Protein AF-A0A329BJR2-F1 (afdb_monomer)

Nearest PDB structures (foldseek):
  4w8y-assembly1_A  TM=3.549E-01  e=1.265E+00  Pyrococcus furiosus DSM 3638

Radius of gyration: 16.17 Å; Cα contacts (8 Å, |Δi|>4): 73; chains: 1; bounding box: 37×22×47 Å

Organism: NCBI:txid420952

Secondary structure (DSSP, 8-state):
--HHHHHHHHHHHHHTSPPPPEE-HHHHHHHTT--HHHHHHHHHTT----TTS-EEHHHHHHHHHHTTT-TT-----HHHHHHHHHHT--

Foldseek 3Di:
DDPVVVVVVVVVVVVPDPAFDKDAPVRVCVLQVHDPVLLVVCVVVVQQHDNPDIGRVLSNLVVCVVPVVPPSRDNSDVVNNVVSVVSVVD

Sequence (90 aa):
MVLEELNQMIADAKLNKPASPQMDVTELCATFRTTLPVVSKWAAAGAPVNLNGQTDLFALFGWLHVHQDHPYLPSVGERLIAQWKISLNV

Mean predicted aligned error: 8.91 Å

pLDDT: mean 77.87, std 11.32, range [44.25, 92.69]

Solvent-accessible surface area (backbone atoms only — not comparable to full-atom values): 5376 Å² total; per-residue (Å²): 140,52,76,66,58,54,52,50,52,51,51,52,54,60,71,69,48,81,75,66,59,66,39,38,57,68,56,46,21,61,75,69,73,51,48,66,74,45,55,53,51,39,35,74,72,67,40,61,57,35,88,88,44,66,18,44,44,59,58,32,50,55,46,45,68,76,47,67,85,40,91,72,55,68,84,73,50,68,66,59,58,50,52,49,58,51,66,74,74,110

Structure (mmCIF, N/CA/C/O backbone):
data_AF-A0A329BJR2-F1
#
_entry.id   AF-A0A329BJR2-F1
#
loop_
_atom_site.group_PDB
_atom_site.id
_atom_site.type_symbol
_atom_site.label_atom_id
_atom_site.label_alt_id
_atom_site.label_comp_id
_atom_site.label_asym_id
_atom_site.label_entity_id
_atom_site.label_seq_id
_atom_site.pdbx_PDB_ins_code
_atom_site.Cartn_x
_atom_site.Cartn_y
_atom_site.Cartn_z
_atom_site.occupancy
_atom_site.B_iso_or_equiv
_atom_site.auth_seq_id
_atom_site.auth_comp_id
_atom_site.auth_asym_id
_atom_site.auth_atom_id
_atom_site.pdbx_PDB_model_num
ATOM 1 N N . MET A 1 1 ? 17.292 -9.190 -34.367 1.00 58.53 1 MET A N 1
ATOM 2 C CA . MET A 1 1 ? 17.226 -8.596 -33.025 1.00 58.53 1 MET A CA 1
ATOM 3 C C . MET A 1 1 ? 18.515 -8.932 -32.303 1.00 58.53 1 MET A C 1
ATOM 5 O O . MET A 1 1 ? 18.736 -10.091 -31.966 1.00 58.53 1 MET A O 1
ATOM 9 N N . VAL A 1 2 ? 19.406 -7.953 -32.204 1.00 81.31 2 VAL A N 1
ATOM 10 C CA . VAL A 1 2 ? 20.746 -8.072 -31.611 1.00 81.31 2 VAL A CA 1
ATOM 11 C C . VAL A 1 2 ? 20.663 -7.737 -30.115 1.00 81.31 2 VAL A C 1
ATOM 13 O O . VAL A 1 2 ? 19.738 -7.051 -29.684 1.00 81.31 2 VAL A O 1
ATOM 16 N N . LEU A 1 3 ? 21.601 -8.227 -29.298 1.00 77.88 3 LEU A N 1
ATOM 17 C CA . L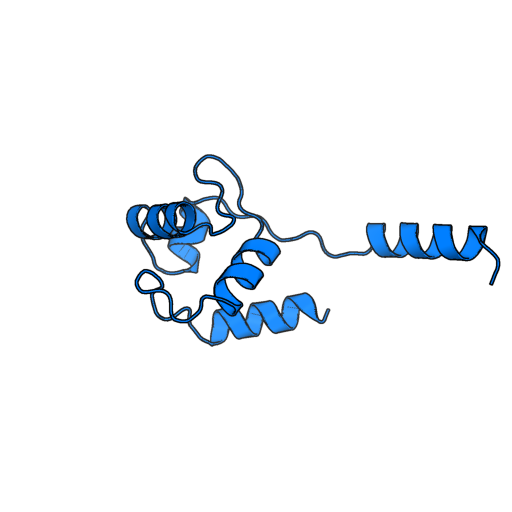EU A 1 3 ? 21.580 -8.065 -27.834 1.00 77.88 3 LEU A CA 1
ATOM 18 C C . LEU A 1 3 ? 21.491 -6.588 -27.385 1.00 77.88 3 LEU A C 1
ATOM 20 O O . LEU A 1 3 ? 20.853 -6.281 -26.381 1.00 77.88 3 LEU A O 1
ATOM 24 N N . GLU A 1 4 ? 22.097 -5.676 -28.149 1.00 81.00 4 GLU A N 1
ATOM 25 C CA . GLU A 1 4 ? 22.031 -4.226 -27.917 1.00 81.00 4 GLU A CA 1
ATOM 26 C C . GLU A 1 4 ? 20.628 -3.652 -28.144 1.00 81.00 4 GLU A C 1
ATOM 28 O O . GLU A 1 4 ? 20.159 -2.866 -27.325 1.00 81.00 4 GLU A O 1
ATOM 33 N N . GLU A 1 5 ? 19.913 -4.102 -29.180 1.00 79.25 5 GLU A N 1
ATOM 34 C CA . GLU A 1 5 ? 18.526 -3.687 -29.437 1.00 79.25 5 GLU A CA 1
ATOM 35 C C . GLU A 1 5 ? 17.599 -4.159 -28.310 1.00 79.25 5 GLU A C 1
ATOM 37 O O . GLU A 1 5 ? 16.732 -3.413 -27.861 1.00 79.25 5 GLU A O 1
ATOM 42 N N . LEU A 1 6 ? 17.822 -5.372 -27.789 1.00 78.56 6 LEU A N 1
ATOM 43 C CA . LEU A 1 6 ? 17.048 -5.907 -26.669 1.00 78.56 6 LEU A CA 1
ATOM 44 C C . LEU A 1 6 ? 17.274 -5.093 -25.383 1.00 78.56 6 LEU A C 1
ATOM 46 O O . LEU A 1 6 ? 16.320 -4.768 -24.677 1.00 78.56 6 LEU A O 1
ATOM 50 N N . ASN A 1 7 ? 18.524 -4.731 -25.087 1.00 82.44 7 ASN A N 1
ATOM 51 C CA . ASN A 1 7 ? 18.854 -3.908 -23.923 1.00 82.44 7 ASN A CA 1
ATOM 52 C C . ASN A 1 7 ? 18.286 -2.489 -24.041 1.00 82.44 7 ASN A C 1
ATOM 54 O O . ASN A 1 7 ? 17.780 -1.962 -23.048 1.00 82.44 7 ASN A O 1
ATOM 58 N N . GLN A 1 8 ? 18.309 -1.902 -25.241 1.00 83.25 8 GLN A N 1
ATOM 59 C CA . GLN A 1 8 ? 17.707 -0.596 -25.498 1.00 83.25 8 GLN A CA 1
ATOM 60 C C . GLN A 1 8 ? 16.183 -0.647 -25.329 1.00 83.25 8 GLN A C 1
ATOM 62 O O . GLN A 1 8 ? 15.624 0.168 -24.602 1.00 83.25 8 GLN A O 1
ATOM 67 N N . MET A 1 9 ? 15.516 -1.672 -25.872 1.00 78.69 9 MET A N 1
ATOM 68 C CA . MET A 1 9 ? 14.075 -1.872 -25.680 1.00 78.69 9 MET A CA 1
ATOM 69 C C . MET A 1 9 ? 13.701 -2.066 -24.204 1.00 78.69 9 MET A C 1
ATOM 71 O O . MET A 1 9 ? 12.672 -1.564 -23.759 1.00 78.69 9 MET A O 1
ATOM 75 N N . ILE A 1 10 ? 14.528 -2.762 -23.415 1.00 78.25 10 ILE A N 1
ATOM 76 C CA . ILE A 1 10 ? 14.316 -2.908 -21.966 1.00 78.25 10 ILE A CA 1
ATOM 77 C C . ILE A 1 10 ? 14.505 -1.568 -21.242 1.00 78.25 10 ILE A C 1
ATOM 79 O O . ILE A 1 10 ? 13.755 -1.275 -20.308 1.00 78.25 10 ILE A O 1
ATOM 83 N N . ALA A 1 11 ? 15.493 -0.761 -21.634 1.00 78.38 11 ALA A N 1
ATOM 84 C CA . ALA A 1 11 ? 15.725 0.561 -21.057 1.00 78.38 11 ALA A CA 1
ATOM 85 C C . ALA A 1 11 ? 14.563 1.518 -21.366 1.00 78.38 11 ALA A C 1
ATOM 87 O O . ALA A 1 11 ? 14.024 2.138 -20.447 1.00 78.38 11 ALA A O 1
ATOM 88 N N . ASP A 1 12 ? 14.106 1.549 -22.617 1.00 75.88 12 ASP A N 1
ATOM 89 C CA . ASP A 1 12 ? 12.977 2.368 -23.058 1.00 75.88 12 ASP A CA 1
ATOM 90 C C . ASP A 1 12 ? 11.672 1.908 -22.393 1.00 75.88 12 ASP A C 1
ATOM 92 O O . ASP A 1 12 ? 10.879 2.725 -21.927 1.00 75.88 12 ASP A O 1
ATOM 96 N N . ALA A 1 13 ? 11.460 0.596 -22.253 1.00 66.25 13 ALA A N 1
ATOM 97 C CA . ALA A 1 13 ? 10.309 0.056 -21.532 1.00 66.25 13 ALA A CA 1
ATOM 98 C C . ALA A 1 13 ? 10.340 0.396 -20.032 1.00 66.25 13 ALA A C 1
ATOM 100 O O . ALA A 1 13 ? 9.290 0.601 -19.430 1.00 66.25 13 ALA A O 1
ATOM 101 N N . LYS A 1 14 ? 11.521 0.465 -19.404 1.00 66.88 14 LYS A N 1
ATOM 102 C CA . LYS A 1 14 ? 11.660 0.900 -18.002 1.00 66.88 14 LYS A CA 1
ATOM 103 C C . LYS A 1 14 ? 11.391 2.395 -17.833 1.00 66.88 14 LYS A C 1
ATOM 105 O O . LYS A 1 14 ? 10.770 2.767 -16.845 1.00 66.88 14 LYS A O 1
ATOM 110 N N . LEU A 1 15 ? 11.836 3.221 -18.780 1.00 69.94 15 LEU A N 1
ATOM 111 C CA . LEU A 1 15 ? 11.608 4.671 -18.784 1.00 69.94 15 LEU A CA 1
ATOM 112 C C . LEU A 1 15 ? 10.135 5.035 -18.984 1.00 69.94 15 LEU A C 1
ATOM 114 O O . LEU A 1 15 ? 9.657 5.992 -18.386 1.00 69.94 15 LEU A O 1
ATOM 118 N N . ASN A 1 16 ? 9.419 4.255 -19.792 1.00 69.25 16 ASN A N 1
ATOM 119 C CA . ASN A 1 16 ? 8.013 4.500 -20.107 1.00 69.25 16 ASN A CA 1
ATOM 120 C C . ASN A 1 16 ? 7.032 3.807 -19.152 1.00 69.25 16 ASN A C 1
ATOM 122 O O . ASN A 1 16 ? 5.821 3.933 -19.332 1.00 69.25 16 ASN A O 1
ATOM 126 N N . LYS A 1 17 ? 7.513 3.066 -18.143 1.00 64.56 17 LYS A N 1
ATOM 127 C CA . LYS A 1 17 ? 6.617 2.459 -17.156 1.00 64.56 17 LYS A CA 1
ATOM 128 C C . LYS A 1 17 ? 5.976 3.554 -16.304 1.00 64.56 17 LYS A C 1
ATOM 130 O O . LYS A 1 17 ? 6.713 4.361 -15.732 1.00 64.56 17 LYS A O 1
ATOM 135 N N . PRO A 1 18 ? 4.640 3.564 -16.158 1.00 66.12 18 PRO A N 1
ATOM 136 C CA . PRO A 1 18 ? 4.001 4.466 -15.219 1.00 66.12 18 PRO A CA 1
ATOM 137 C C . PRO A 1 18 ? 4.577 4.216 -13.823 1.00 66.12 18 PRO A C 1
ATOM 139 O O . PRO A 1 18 ? 4.595 3.085 -13.328 1.00 66.12 18 PRO A O 1
ATOM 142 N N . ALA A 1 19 ? 5.101 5.278 -13.212 1.00 73.56 19 ALA A N 1
ATOM 143 C CA . ALA A 1 19 ? 5.543 5.227 -11.830 1.00 73.56 19 ALA A CA 1
ATOM 144 C C . ALA A 1 19 ? 4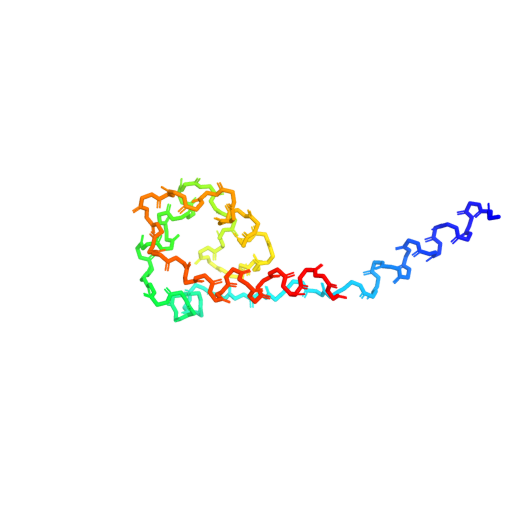.339 4.889 -10.945 1.00 73.56 19 ALA A C 1
ATOM 146 O O . ALA A 1 19 ? 3.250 5.437 -11.140 1.00 73.56 19 ALA A O 1
ATOM 147 N N . SER A 1 20 ? 4.536 3.984 -9.984 1.00 80.25 20 SER A N 1
ATOM 148 C CA . SER A 1 20 ? 3.485 3.658 -9.025 1.00 80.25 20 SER A CA 1
ATOM 149 C C . SER A 1 20 ? 3.094 4.928 -8.271 1.00 80.25 20 SER A C 1
ATOM 151 O O . SER A 1 20 ? 3.981 5.596 -7.723 1.00 80.25 20 SER A O 1
ATOM 153 N N . PRO A 1 21 ? 1.801 5.293 -8.235 1.00 82.81 21 PRO A N 1
ATOM 154 C CA . PRO A 1 21 ? 1.358 6.383 -7.390 1.00 82.81 21 PRO A CA 1
ATOM 155 C C . PRO A 1 21 ? 1.742 6.078 -5.944 1.00 82.81 21 PRO A C 1
ATOM 157 O O . PRO A 1 21 ? 1.633 4.933 -5.496 1.00 82.81 21 PRO A O 1
ATOM 160 N N . GLN A 1 22 ? 2.183 7.098 -5.216 1.00 88.31 22 GLN A N 1
ATOM 161 C 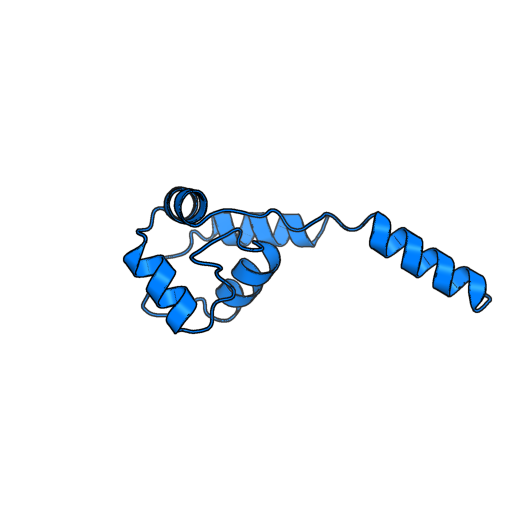CA . GLN A 1 22 ? 2.546 6.945 -3.816 1.00 88.31 22 GLN A CA 1
ATOM 162 C C . GLN A 1 22 ? 1.650 7.801 -2.931 1.00 88.31 22 GLN A C 1
ATOM 164 O O . GLN A 1 22 ? 1.291 8.911 -3.315 1.00 88.31 22 GLN A O 1
ATOM 169 N N . MET A 1 23 ? 1.282 7.265 -1.768 1.00 89.44 23 MET A N 1
ATOM 170 C CA . MET A 1 23 ? 0.430 7.948 -0.792 1.00 89.44 23 MET A CA 1
ATOM 171 C C . MET A 1 23 ? 0.998 7.828 0.613 1.00 89.44 23 MET A C 1
ATOM 173 O O . MET A 1 23 ? 1.492 6.766 0.998 1.00 89.44 23 MET A O 1
ATOM 177 N N . ASP A 1 24 ? 0.895 8.892 1.396 1.00 92.69 24 ASP A N 1
ATOM 178 C CA . ASP A 1 24 ? 1.139 8.810 2.831 1.00 92.69 24 ASP A CA 1
ATOM 179 C C . ASP A 1 24 ? -0.030 8.130 3.570 1.00 92.69 24 ASP A C 1
ATOM 181 O O . ASP A 1 24 ? -1.089 7.824 3.013 1.00 92.69 24 ASP A O 1
ATOM 185 N N . VAL A 1 25 ? 0.156 7.854 4.860 1.00 89.44 25 VAL A N 1
ATOM 186 C CA . VAL A 1 25 ? -0.858 7.152 5.659 1.00 89.44 25 VAL A CA 1
ATOM 187 C C . VAL A 1 25 ? -2.159 7.945 5.804 1.00 89.44 25 VAL A C 1
ATOM 189 O O . VAL A 1 25 ? -3.232 7.346 5.901 1.00 89.44 25 VAL A O 1
ATOM 192 N N . THR A 1 26 ? -2.096 9.275 5.812 1.00 89.81 26 THR A N 1
ATOM 193 C CA . THR A 1 26 ? -3.280 10.137 5.914 1.00 89.81 26 THR A CA 1
ATOM 194 C C . THR A 1 26 ? -4.107 10.038 4.636 1.00 89.81 26 THR A C 1
ATOM 196 O O . THR A 1 26 ? -5.323 9.833 4.695 1.00 89.81 26 THR A O 1
ATOM 199 N N . GLU A 1 27 ? -3.444 10.097 3.482 1.00 89.31 27 GLU A N 1
ATOM 200 C CA . GLU A 1 27 ? -4.047 9.920 2.159 1.00 89.31 27 GLU A CA 1
ATOM 201 C C . GLU A 1 27 ? -4.627 8.511 1.983 1.00 89.31 27 GLU A C 1
ATOM 203 O O . GLU A 1 27 ? -5.746 8.357 1.481 1.00 89.31 27 GLU A O 1
ATOM 208 N N . LEU A 1 28 ? -3.925 7.480 2.466 1.00 86.50 28 LEU A N 1
ATOM 209 C CA . LEU A 1 28 ? -4.438 6.109 2.505 1.00 86.50 28 LEU A CA 1
ATOM 210 C C . LEU A 1 28 ? -5.707 6.013 3.360 1.00 86.50 28 LEU A C 1
ATOM 212 O O . LEU A 1 28 ? -6.713 5.458 2.917 1.00 86.50 28 LEU A O 1
ATOM 216 N N . CYS A 1 29 ? -5.702 6.584 4.566 1.00 86.81 29 CYS A N 1
ATOM 217 C CA . CYS A 1 29 ? -6.878 6.580 5.436 1.00 86.81 29 CYS A CA 1
ATOM 218 C C . CYS A 1 29 ? -8.087 7.234 4.751 1.00 86.81 29 CYS A C 1
ATOM 220 O O . CYS A 1 29 ? -9.184 6.673 4.775 1.00 86.81 29 CYS A O 1
ATOM 222 N N . ALA A 1 30 ? -7.888 8.373 4.081 1.00 85.56 30 ALA A N 1
ATOM 223 C CA . ALA A 1 30 ? -8.945 9.059 3.343 1.00 85.56 30 ALA A CA 1
ATOM 224 C C . ALA A 1 30 ? -9.456 8.236 2.145 1.00 85.56 30 ALA A C 1
ATOM 226 O O . ALA A 1 30 ? -10.666 8.058 1.982 1.00 85.56 30 ALA A O 1
ATOM 227 N N . THR A 1 31 ? -8.543 7.685 1.342 1.00 82.81 31 THR A N 1
ATOM 228 C CA . THR A 1 31 ? -8.854 6.930 0.117 1.00 82.81 31 THR A CA 1
ATOM 229 C C . THR A 1 31 ? -9.636 5.656 0.418 1.00 82.81 31 THR A C 1
ATOM 231 O O . THR A 1 31 ? -10.656 5.376 -0.212 1.00 82.81 31 THR A O 1
ATOM 234 N N . PHE A 1 32 ? -9.200 4.907 1.429 1.00 78.81 32 PHE A N 1
ATOM 235 C CA . PHE A 1 32 ? -9.828 3.651 1.832 1.00 78.81 32 PHE A CA 1
ATOM 236 C C . PHE A 1 32 ? -10.939 3.838 2.873 1.00 78.81 32 PHE A C 1
ATOM 238 O O . PHE A 1 32 ? -11.493 2.848 3.351 1.00 78.81 32 PHE A O 1
ATOM 245 N N . ARG A 1 33 ? -11.273 5.091 3.225 1.00 81.12 33 ARG A N 1
ATOM 246 C CA . ARG A 1 33 ? -12.256 5.447 4.266 1.00 81.12 33 ARG A CA 1
ATOM 247 C C . ARG A 1 33 ? -12.030 4.657 5.557 1.00 81.12 33 ARG A C 1
ATOM 249 O O . ARG A 1 33 ? -12.953 4.085 6.132 1.00 81.12 33 ARG A O 1
ATOM 256 N N . THR A 1 34 ? -10.774 4.602 5.975 1.00 81.69 34 THR A N 1
ATOM 257 C CA . THR A 1 34 ? -10.304 3.814 7.112 1.00 81.69 34 THR A CA 1
ATOM 258 C C . THR A 1 34 ? -9.531 4.690 8.097 1.00 81.69 34 THR A C 1
ATOM 260 O O . THR A 1 34 ? -9.414 5.901 7.917 1.00 81.69 34 THR A O 1
ATOM 263 N N . THR A 1 35 ? -9.031 4.095 9.178 1.00 87.00 35 THR A N 1
ATOM 264 C CA . THR A 1 35 ? -8.302 4.801 10.239 1.00 87.00 35 THR A CA 1
ATOM 265 C C . THR A 1 35 ? -6.868 4.295 10.363 1.00 87.00 35 THR A C 1
ATOM 267 O O . THR A 1 35 ? -6.571 3.151 10.015 1.00 87.00 35 THR A O 1
ATOM 270 N N . LEU A 1 36 ? -5.981 5.123 10.924 1.00 88.19 36 LEU A N 1
ATOM 271 C CA . LEU A 1 36 ? -4.579 4.768 11.164 1.00 88.19 36 LEU A CA 1
ATOM 272 C C . LEU A 1 36 ? -4.417 3.419 11.898 1.00 88.19 36 LEU A C 1
ATOM 274 O O . LEU A 1 36 ? -3.621 2.607 11.437 1.00 88.19 36 LEU A O 1
ATOM 278 N N . PRO A 1 37 ? -5.185 3.096 12.962 1.00 89.12 37 PRO A N 1
ATOM 279 C CA . PRO A 1 37 ? -5.107 1.780 13.597 1.00 89.12 37 PRO A CA 1
ATOM 280 C C . PRO A 1 37 ? -5.372 0.603 12.653 1.00 89.12 37 PRO A C 1
ATOM 282 O O . PRO A 1 37 ? -4.788 -0.463 12.830 1.00 89.12 37 PRO A O 1
ATOM 285 N N . VAL A 1 38 ? -6.242 0.768 11.655 1.00 84.69 38 VAL A N 1
ATOM 286 C CA . VAL A 1 38 ? -6.517 -0.270 10.653 1.00 84.69 38 VAL A CA 1
ATOM 287 C C . VAL A 1 38 ? -5.345 -0.398 9.682 1.00 84.69 38 VAL A C 1
ATOM 289 O O . VAL A 1 38 ? -4.879 -1.508 9.441 1.00 84.69 38 VAL A O 1
ATOM 292 N N . VAL A 1 39 ? -4.811 0.724 9.198 1.00 85.88 39 VAL A N 1
ATOM 293 C CA . VAL A 1 39 ? -3.636 0.737 8.312 1.00 85.88 39 VAL A CA 1
ATOM 294 C C . VAL A 1 39 ? -2.405 0.138 9.009 1.00 85.88 39 VAL A C 1
ATOM 296 O O . VAL A 1 39 ? -1.694 -0.676 8.422 1.00 85.88 39 VAL A O 1
ATOM 299 N N . S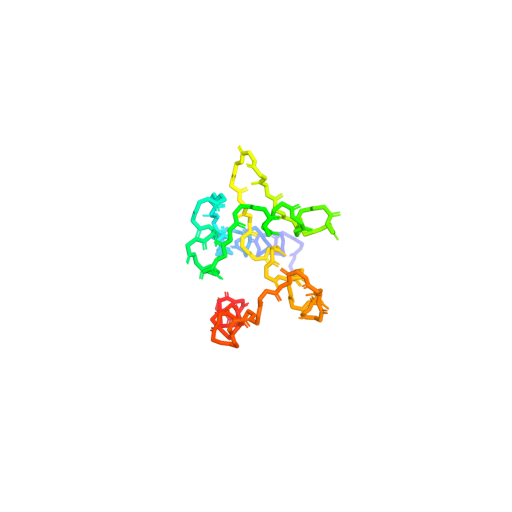ER A 1 40 ? -2.199 0.426 10.296 1.00 89.19 40 SER A N 1
ATOM 300 C CA . SER A 1 40 ? -1.146 -0.203 11.105 1.00 89.19 40 SER A CA 1
ATOM 301 C C . SER A 1 40 ? -1.332 -1.715 11.244 1.00 89.19 40 SER A C 1
ATOM 303 O O . SER A 1 40 ? -0.350 -2.454 11.251 1.00 89.19 40 SER A O 1
ATOM 305 N N . LYS A 1 41 ? -2.577 -2.205 11.312 1.00 86.38 41 LYS A N 1
ATOM 306 C CA . LYS A 1 41 ? -2.856 -3.649 11.295 1.00 86.38 41 LYS A CA 1
ATOM 307 C C . LYS A 1 41 ? -2.553 -4.284 9.941 1.00 86.38 41 LYS A C 1
ATOM 309 O O . LYS A 1 41 ? -2.140 -5.438 9.920 1.00 86.38 41 LYS A O 1
ATOM 314 N N . TRP A 1 42 ? -2.721 -3.563 8.830 1.00 86.94 42 TRP A N 1
ATOM 315 C CA . TRP A 1 42 ? -2.291 -4.050 7.514 1.00 86.94 42 TRP A CA 1
ATOM 316 C C . TRP A 1 42 ? -0.774 -4.203 7.465 1.00 86.94 42 TRP A C 1
ATOM 318 O O . TRP A 1 42 ? -0.283 -5.264 7.092 1.00 86.94 42 TRP A O 1
ATOM 328 N N . ALA A 1 43 ? -0.037 -3.184 7.915 1.00 88.56 43 ALA A N 1
ATOM 329 C CA . ALA A 1 43 ? 1.421 -3.243 8.000 1.00 88.56 43 ALA A CA 1
ATOM 330 C C . ALA A 1 43 ? 1.888 -4.415 8.886 1.00 88.56 43 ALA A C 1
ATOM 332 O O . ALA A 1 43 ? 2.754 -5.190 8.489 1.00 88.56 43 ALA A O 1
ATOM 333 N N . ALA A 1 44 ? 1.256 -4.607 10.051 1.00 88.56 44 ALA A N 1
ATOM 334 C CA . ALA A 1 44 ? 1.548 -5.729 10.947 1.00 88.56 44 ALA A CA 1
ATOM 335 C C . ALA A 1 44 ? 1.228 -7.106 10.332 1.00 88.56 44 ALA A C 1
ATOM 337 O O . ALA A 1 44 ? 1.859 -8.096 10.693 1.00 88.56 44 ALA A O 1
ATOM 338 N N . ALA A 1 45 ? 0.276 -7.170 9.398 1.00 85.38 45 ALA A N 1
ATOM 339 C CA . ALA A 1 45 ? -0.054 -8.370 8.632 1.00 85.38 45 ALA A CA 1
ATOM 340 C C . ALA A 1 45 ? 0.868 -8.603 7.417 1.00 85.38 45 ALA A C 1
ATOM 342 O O . ALA A 1 45 ? 0.695 -9.584 6.697 1.00 85.38 45 ALA A O 1
ATOM 343 N N . GLY A 1 46 ? 1.843 -7.720 7.180 1.00 88.12 46 GLY A N 1
ATOM 344 C CA . GLY A 1 46 ? 2.796 -7.826 6.075 1.00 88.12 46 GLY A 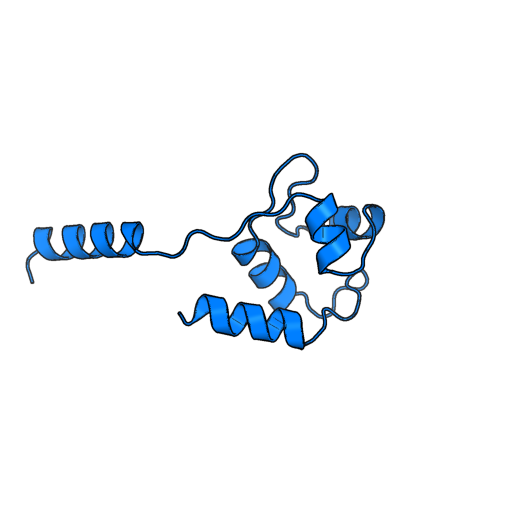CA 1
ATOM 345 C C . GLY A 1 46 ? 2.377 -7.099 4.797 1.00 88.12 46 GLY A C 1
ATOM 346 O O . GLY A 1 46 ? 2.996 -7.317 3.756 1.00 88.12 46 GLY A O 1
ATOM 347 N N . ALA A 1 47 ? 1.358 -6.233 4.847 1.00 88.38 47 ALA A N 1
ATOM 348 C CA . ALA A 1 47 ? 1.065 -5.346 3.727 1.00 88.38 47 ALA A CA 1
ATOM 349 C C . ALA A 1 47 ? 2.238 -4.371 3.507 1.00 88.38 47 ALA A C 1
ATOM 351 O O . ALA A 1 47 ? 2.815 -3.891 4.488 1.00 88.38 47 ALA A O 1
ATOM 352 N N . PRO A 1 48 ? 2.577 -4.025 2.251 1.00 89.62 48 PRO A N 1
ATOM 353 C CA . PRO A 1 48 ? 3.691 -3.136 1.922 1.00 89.62 48 PRO A CA 1
ATOM 354 C C . PRO A 1 48 ? 3.317 -1.666 2.172 1.00 89.62 48 PRO A C 1
ATOM 356 O O . PRO A 1 48 ? 3.331 -0.840 1.267 1.00 89.62 48 PRO A O 1
ATOM 359 N N . VAL A 1 49 ? 2.944 -1.351 3.410 1.00 90.38 49 VAL A N 1
ATOM 360 C CA . VAL A 1 49 ? 2.565 -0.020 3.882 1.00 90.38 49 VAL A CA 1
ATOM 361 C C . VAL A 1 49 ? 3.751 0.610 4.600 1.00 90.38 49 VAL A C 1
ATOM 363 O O . VAL A 1 49 ? 4.319 0.018 5.518 1.00 90.38 49 VAL A O 1
ATOM 366 N N . ASN A 1 50 ? 4.086 1.843 4.235 1.00 92.44 50 ASN A N 1
ATOM 367 C CA . ASN A 1 50 ? 5.071 2.637 4.953 1.00 92.44 50 ASN A CA 1
ATOM 368 C C . ASN A 1 50 ? 4.368 3.582 5.933 1.00 92.44 50 ASN A C 1
ATOM 370 O O . ASN A 1 50 ? 3.795 4.589 5.528 1.00 92.44 50 ASN A O 1
ATOM 374 N N . LEU A 1 51 ? 4.429 3.274 7.232 1.00 90.25 51 LEU A N 1
ATOM 375 C CA . LEU A 1 51 ? 3.761 4.081 8.259 1.00 90.25 51 LEU A CA 1
ATOM 376 C C . LEU A 1 51 ? 4.412 5.454 8.498 1.00 90.25 51 LEU A C 1
ATOM 378 O O . LEU A 1 51 ? 3.771 6.340 9.053 1.00 90.25 51 LEU A O 1
ATOM 382 N N . ASN A 1 52 ? 5.669 5.626 8.085 1.00 90.94 52 ASN A N 1
ATOM 383 C CA . ASN A 1 52 ? 6.461 6.833 8.333 1.00 90.94 52 ASN A CA 1
ATOM 384 C C . ASN A 1 52 ? 6.784 7.606 7.045 1.00 90.94 52 ASN A C 1
ATOM 386 O O . ASN A 1 52 ? 7.609 8.517 7.062 1.00 90.94 52 ASN A O 1
ATOM 390 N N . GLY A 1 53 ? 6.192 7.220 5.917 1.00 91.50 53 GLY A N 1
ATOM 391 C CA . GLY A 1 53 ? 6.513 7.799 4.623 1.00 91.50 53 GLY A CA 1
ATOM 392 C C . GLY A 1 53 ? 5.469 7.460 3.576 1.00 91.50 53 GLY A C 1
ATOM 393 O O . GLY A 1 53 ? 4.295 7.274 3.886 1.00 91.50 53 GLY A O 1
ATOM 394 N N . GLN A 1 54 ? 5.911 7.390 2.326 1.00 90.88 54 GLN A N 1
ATOM 395 C CA . GLN A 1 54 ? 5.035 7.106 1.203 1.00 90.88 54 GLN A CA 1
ATOM 396 C C . GLN A 1 54 ? 4.932 5.599 0.947 1.00 90.88 54 GLN A C 1
ATOM 398 O O . GLN A 1 54 ? 5.918 4.861 1.018 1.00 90.88 54 GLN A O 1
ATOM 403 N N . THR A 1 55 ? 3.711 5.156 0.673 1.00 90.38 55 THR A N 1
ATOM 404 C CA . THR A 1 55 ? 3.344 3.783 0.345 1.00 90.38 55 THR A CA 1
ATOM 405 C C . THR A 1 55 ? 3.134 3.662 -1.154 1.00 90.38 55 THR A C 1
ATOM 407 O O . THR A 1 55 ? 2.360 4.421 -1.734 1.00 90.38 55 THR A O 1
ATOM 410 N N . ASP A 1 56 ? 3.797 2.684 -1.765 1.00 89.44 56 ASP A N 1
ATOM 411 C CA . ASP A 1 56 ? 3.615 2.326 -3.169 1.00 89.44 56 ASP A CA 1
ATOM 412 C C . ASP A 1 56 ? 2.241 1.670 -3.371 1.00 89.44 56 ASP A C 1
ATOM 414 O O . ASP A 1 56 ? 1.963 0.594 -2.826 1.00 89.44 56 ASP A O 1
ATOM 418 N N . LEU A 1 57 ? 1.364 2.319 -4.142 1.00 84.12 57 LEU A N 1
ATOM 419 C CA . LEU A 1 57 ? -0.001 1.833 -4.311 1.00 84.12 57 LEU A CA 1
ATOM 420 C C . LEU A 1 57 ? -0.065 0.545 -5.126 1.00 84.12 57 LEU A C 1
ATOM 422 O O . LEU A 1 57 ? -0.862 -0.326 -4.791 1.00 84.12 57 LEU A O 1
ATOM 426 N N . PHE A 1 58 ? 0.752 0.371 -6.165 1.00 84.88 58 PHE A N 1
ATOM 427 C CA . PHE A 1 58 ? 0.758 -0.873 -6.938 1.00 84.88 58 PHE A CA 1
ATOM 428 C C . PHE A 1 58 ? 1.137 -2.081 -6.081 1.00 84.88 58 PHE A C 1
ATOM 430 O O . PHE A 1 58 ? 0.464 -3.111 -6.163 1.00 84.88 58 PHE A O 1
ATOM 437 N N . ALA A 1 59 ? 2.155 -1.949 -5.229 1.00 84.94 59 ALA A N 1
ATOM 438 C CA . ALA A 1 59 ? 2.534 -2.996 -4.288 1.00 84.94 59 ALA A CA 1
ATOM 439 C C . ALA A 1 59 ? 1.416 -3.264 -3.270 1.00 84.94 59 ALA A C 1
ATOM 441 O O . ALA A 1 59 ? 1.047 -4.421 -3.046 1.00 84.94 59 ALA A O 1
ATOM 442 N N . LEU A 1 60 ? 0.842 -2.203 -2.688 1.00 86.00 60 LEU A N 1
ATOM 443 C CA . LEU A 1 60 ? -0.252 -2.320 -1.725 1.00 86.00 60 LEU A CA 1
ATOM 444 C C . LEU A 1 60 ? -1.464 -3.017 -2.342 1.00 86.00 60 LEU A C 1
ATOM 446 O O . LEU A 1 60 ? -1.954 -3.991 -1.783 1.00 86.00 60 LEU A O 1
ATOM 450 N N . PHE A 1 61 ? -1.923 -2.579 -3.509 1.00 81.25 61 PHE A N 1
ATOM 451 C CA . PHE A 1 61 ? -3.055 -3.192 -4.193 1.00 81.25 61 PHE A CA 1
ATOM 452 C C . PHE A 1 61 ? -2.782 -4.627 -4.635 1.00 81.25 61 PHE A C 1
ATOM 454 O O . PHE A 1 61 ? -3.680 -5.461 -4.535 1.00 81.25 61 PHE A O 1
ATOM 461 N N . GLY A 1 62 ? -1.553 -4.944 -5.054 1.00 82.25 62 GLY A N 1
ATOM 462 C CA . GLY A 1 62 ? -1.148 -6.323 -5.323 1.00 82.25 62 GLY A CA 1
ATOM 463 C C . GLY A 1 62 ? -1.311 -7.206 -4.087 1.00 82.25 62 GLY A C 1
ATOM 464 O O . GLY A 1 62 ? -1.899 -8.284 -4.165 1.00 82.25 62 GLY A O 1
ATOM 465 N N . TRP A 1 63 ? -0.874 -6.717 -2.924 1.00 86.06 63 TRP A N 1
ATOM 466 C CA . TRP A 1 63 ? -1.064 -7.418 -1.656 1.00 86.06 63 TRP A CA 1
ATOM 467 C C . TRP A 1 63 ? -2.547 -7.543 -1.280 1.00 86.06 63 TRP A C 1
ATOM 469 O O . TRP A 1 63 ? -2.994 -8.637 -0.934 1.00 86.06 63 TRP A O 1
ATOM 479 N N . LEU A 1 64 ? -3.321 -6.459 -1.405 1.00 80.31 64 LEU A N 1
ATOM 480 C CA . LEU A 1 64 ? -4.760 -6.422 -1.114 1.00 80.31 64 LEU A CA 1
ATOM 481 C C . LEU A 1 64 ? -5.566 -7.370 -2.005 1.00 80.31 64 LEU A C 1
ATOM 483 O O . LEU A 1 64 ? -6.521 -7.980 -1.537 1.00 80.31 64 LEU A O 1
ATOM 487 N N . HIS A 1 65 ? -5.182 -7.511 -3.275 1.00 78.81 65 HIS A N 1
ATOM 488 C CA . HIS A 1 65 ? -5.848 -8.416 -4.204 1.00 78.81 65 HIS A CA 1
ATOM 489 C C . HIS A 1 65 ? -5.698 -9.881 -3.780 1.00 78.81 65 HIS A C 1
ATOM 491 O O . HIS A 1 65 ? -6.653 -10.647 -3.877 1.00 78.81 65 HIS A O 1
ATOM 497 N N . VAL A 1 66 ? -4.516 -10.257 -3.284 1.00 82.12 66 VAL A N 1
ATOM 498 C CA . VAL A 1 66 ? -4.244 -11.609 -2.774 1.00 82.12 66 VAL A CA 1
ATOM 499 C C . VAL A 1 66 ? -4.915 -11.838 -1.416 1.00 82.12 66 VAL A C 1
ATOM 501 O O . VAL A 1 66 ? -5.412 -12.929 -1.157 1.00 82.12 66 VAL A O 1
ATOM 504 N N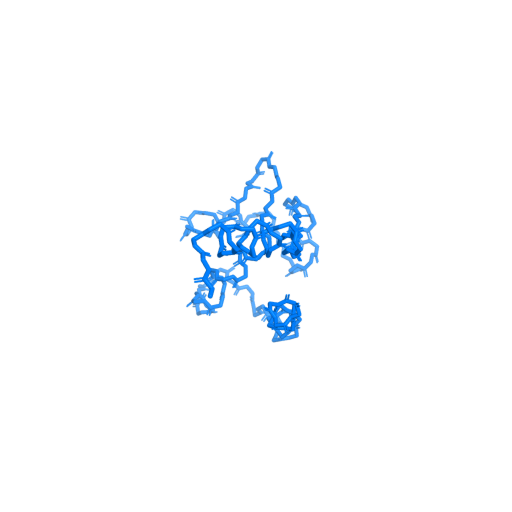 . HIS A 1 67 ? -4.964 -10.814 -0.560 1.00 81.06 67 HIS A N 1
ATOM 505 C CA . HIS A 1 67 ? -5.434 -10.915 0.827 1.00 81.06 67 HIS A CA 1
ATOM 506 C C . HIS A 1 67 ? -6.819 -10.290 1.040 1.00 81.06 67 HIS A C 1
ATOM 508 O O . HIS A 1 67 ? -7.102 -9.772 2.116 1.00 81.06 67 HIS A O 1
ATOM 514 N N . GLN A 1 68 ? -7.692 -10.343 0.033 1.00 73.75 68 GLN A N 1
ATOM 515 C CA . GLN A 1 68 ? -9.029 -9.730 0.068 1.00 73.75 68 GLN A CA 1
ATOM 516 C C . GLN A 1 68 ? -9.911 -10.210 1.237 1.00 73.75 68 GLN A C 1
ATOM 518 O O . GLN A 1 68 ? -10.764 -9.460 1.704 1.00 73.75 68 GLN A O 1
ATOM 523 N N . ASP A 1 69 ? -9.654 -11.414 1.758 1.00 73.31 69 ASP A N 1
ATOM 524 C CA . ASP A 1 69 ? -10.394 -12.022 2.873 1.00 73.31 69 ASP A CA 1
ATOM 525 C C . ASP A 1 69 ? -9.843 -11.626 4.260 1.00 73.31 69 ASP A C 1
ATOM 527 O O . ASP A 1 69 ? -10.247 -12.172 5.290 1.00 73.31 69 ASP A O 1
ATOM 531 N N . HIS A 1 70 ? -8.877 -10.703 4.319 1.00 73.50 70 HIS A N 1
ATOM 532 C CA . HIS A 1 70 ? -8.207 -10.349 5.564 1.00 73.50 70 HIS A CA 1
ATOM 533 C C . HIS A 1 70 ? -9.154 -9.608 6.535 1.00 73.50 70 HIS A C 1
ATOM 535 O O . HIS A 1 70 ? -9.768 -8.609 6.158 1.00 73.50 70 HIS A O 1
ATOM 541 N N . PRO A 1 71 ? -9.219 -9.998 7.825 1.00 71.56 71 PRO A N 1
ATOM 542 C CA . PRO A 1 71 ? -10.237 -9.525 8.777 1.00 71.56 71 PRO A CA 1
ATOM 543 C C . PRO A 1 71 ? -10.169 -8.027 9.103 1.00 71.56 71 PRO A C 1
ATOM 545 O O . PRO A 1 71 ? -11.114 -7.464 9.651 1.00 71.56 71 PRO A O 1
ATOM 548 N N . TYR A 1 72 ? -9.043 -7.378 8.803 1.00 69.44 72 TYR A N 1
ATOM 549 C CA . TYR A 1 72 ? -8.857 -5.940 9.006 1.00 69.44 72 TYR A CA 1
ATOM 550 C C . TYR A 1 72 ? -9.016 -5.123 7.731 1.00 69.44 72 TYR A C 1
ATOM 552 O O . TYR A 1 72 ? -8.788 -3.915 7.763 1.00 69.44 72 TYR A O 1
ATOM 560 N N . LEU A 1 73 ? -9.387 -5.747 6.616 1.00 66.94 73 LEU A N 1
ATOM 561 C CA . LEU A 1 73 ? -9.814 -4.996 5.455 1.00 66.94 73 LEU A CA 1
ATOM 562 C C . LEU A 1 73 ? -11.294 -4.644 5.620 1.00 66.94 73 LEU A C 1
ATOM 564 O O . LEU A 1 73 ? -12.123 -5.549 5.699 1.00 66.94 73 LEU A O 1
ATOM 568 N N . PRO A 1 74 ? -11.668 -3.346 5.661 1.00 59.44 74 PRO A N 1
ATOM 569 C CA . PRO A 1 74 ? -13.021 -2.998 5.255 1.00 59.44 74 PRO A CA 1
ATOM 570 C C . PRO A 1 74 ? -13.202 -3.538 3.837 1.00 59.44 74 PRO A C 1
ATOM 572 O O . PRO A 1 74 ? -12.205 -3.686 3.131 1.00 59.44 74 PRO A O 1
ATOM 575 N N . SER A 1 75 ? -14.432 -3.835 3.421 1.00 56.47 75 SER A N 1
ATOM 576 C CA . SER A 1 75 ? -14.727 -4.204 2.038 1.00 56.47 75 SER A CA 1
ATOM 577 C C . SER A 1 75 ? -14.084 -3.170 1.113 1.00 56.47 75 SER A C 1
ATOM 579 O O . SER A 1 75 ? 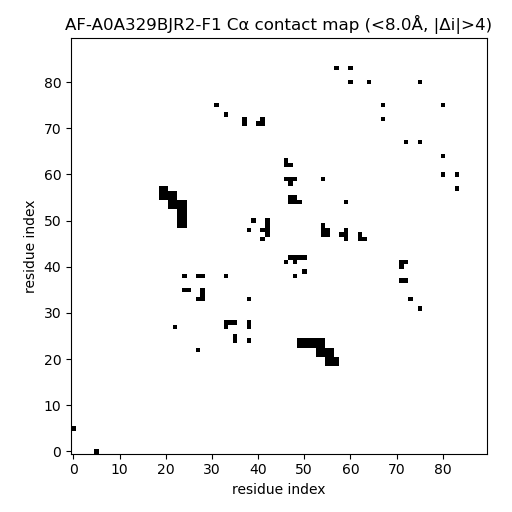-14.619 -2.076 0.922 1.00 56.47 75 SER A O 1
ATOM 581 N N . VAL A 1 76 ? -12.873 -3.461 0.618 1.00 61.16 76 VAL A N 1
ATOM 582 C CA . VAL A 1 76 ? -12.148 -2.565 -0.274 1.00 61.16 76 VAL A CA 1
ATOM 583 C C . VAL A 1 76 ? -13.065 -2.505 -1.465 1.00 61.16 76 VAL A C 1
ATOM 585 O O . VAL A 1 76 ? -13.282 -3.527 -2.115 1.00 61.16 76 VAL A O 1
ATOM 588 N N . GLY A 1 77 ? -13.716 -1.353 -1.646 1.00 60.84 77 GLY A N 1
ATOM 589 C CA . GLY A 1 77 ? -14.829 -1.265 -2.574 1.00 60.84 77 GLY A CA 1
ATOM 590 C C . GLY A 1 77 ? -14.374 -1.830 -3.909 1.00 60.84 77 GLY A C 1
ATOM 591 O O . GLY A 1 77 ? -13.303 -1.456 -4.385 1.00 60.84 77 GLY A O 1
ATOM 592 N N . GLU A 1 78 ? -15.157 -2.731 -4.504 1.00 60.34 78 GLU A N 1
ATOM 593 C CA . GLU A 1 78 ? -14.813 -3.394 -5.772 1.00 60.34 78 GLU A CA 1
ATOM 594 C C . GLU A 1 78 ? -14.367 -2.382 -6.837 1.00 60.34 78 GLU A C 1
ATOM 596 O O . GLU A 1 78 ? -13.515 -2.665 -7.671 1.00 60.34 78 GLU A O 1
ATOM 601 N N . ARG A 1 79 ? -14.885 -1.153 -6.744 1.00 63.81 79 ARG A N 1
ATOM 602 C CA . ARG A 1 79 ? -14.527 0.010 -7.555 1.00 63.81 79 ARG A CA 1
ATOM 603 C C . ARG A 1 79 ? -13.048 0.416 -7.470 1.00 63.81 79 ARG A C 1
ATOM 605 O O . ARG A 1 79 ? -12.483 0.811 -8.481 1.00 63.81 79 ARG A O 1
ATOM 612 N N . LEU A 1 80 ? -12.434 0.319 -6.295 1.00 66.19 80 LEU A N 1
ATOM 613 C CA . LEU A 1 80 ? -11.042 0.695 -6.028 1.00 66.19 80 LEU A CA 1
ATOM 614 C C . LEU A 1 80 ? -10.080 -0.388 -6.552 1.00 66.19 80 LEU A C 1
ATOM 616 O O . LEU A 1 80 ? -9.089 -0.075 -7.207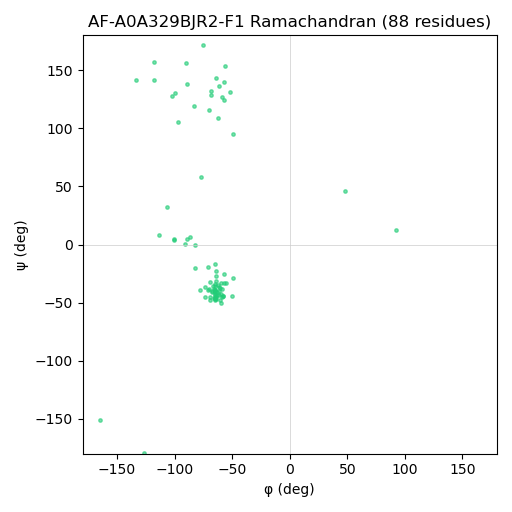 1.00 66.19 80 LEU A O 1
ATOM 620 N N . ILE A 1 81 ? -10.450 -1.665 -6.394 1.00 65.44 81 ILE A N 1
ATOM 621 C CA . ILE A 1 81 ? -9.759 -2.798 -7.037 1.00 65.44 81 ILE A CA 1
ATOM 622 C C . ILE A 1 81 ? -9.911 -2.730 -8.566 1.00 65.44 81 ILE A C 1
ATOM 624 O O . ILE A 1 81 ? -8.954 -2.972 -9.299 1.00 65.44 81 ILE A O 1
ATOM 628 N N . ALA A 1 82 ? -11.098 -2.378 -9.067 1.00 64.25 82 ALA A N 1
ATOM 629 C CA . ALA A 1 82 ? -11.352 -2.223 -10.497 1.00 64.25 82 ALA A CA 1
ATOM 630 C C . ALA A 1 82 ? -10.540 -1.068 -11.105 1.00 64.25 82 ALA A C 1
ATOM 632 O O . ALA A 1 82 ? -9.954 -1.243 -12.170 1.00 64.25 82 ALA A O 1
ATOM 633 N N . GLN A 1 83 ? -10.444 0.078 -10.421 1.00 62.81 83 GLN A N 1
ATOM 634 C CA . GLN A 1 83 ? -9.575 1.183 -10.840 1.00 62.81 83 GLN A CA 1
ATOM 635 C C . GLN A 1 83 ? -8.106 0.756 -10.900 1.00 62.81 83 GLN A C 1
ATOM 637 O O . GLN A 1 83 ? -7.442 1.044 -11.890 1.00 62.81 83 GLN A O 1
ATOM 642 N N . TRP A 1 84 ? -7.622 -0.009 -9.918 1.00 65.88 84 TRP A N 1
ATOM 643 C CA . TRP A 1 84 ? -6.262 -0.548 -9.949 1.00 65.88 84 TRP A CA 1
ATOM 644 C C . TRP A 1 84 ? -6.015 -1.511 -11.121 1.00 65.88 84 TRP A C 1
ATOM 646 O O . TRP A 1 84 ? -5.005 -1.391 -11.811 1.00 65.88 84 TRP A O 1
ATOM 656 N N . LYS A 1 85 ? -6.952 -2.428 -11.405 1.00 62.00 85 LYS A N 1
ATOM 657 C CA . LYS A 1 85 ? -6.852 -3.340 -12.562 1.00 62.00 85 LYS A CA 1
ATOM 658 C C . LYS A 1 85 ? -6.78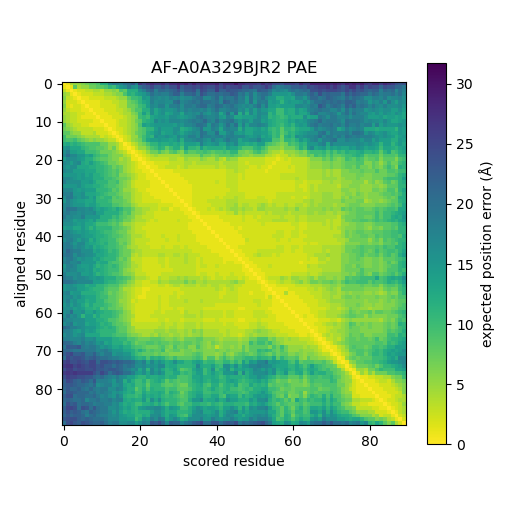7 -2.594 -13.895 1.00 62.00 85 LYS A C 1
ATOM 660 O O . LYS A 1 85 ? -6.140 -3.077 -14.821 1.00 62.00 85 LYS A O 1
ATOM 665 N N . ILE A 1 86 ? -7.459 -1.448 -14.004 1.00 60.66 86 ILE A N 1
ATOM 666 C CA . ILE A 1 86 ? -7.358 -0.578 -15.179 1.00 60.66 86 ILE A CA 1
ATOM 667 C C . ILE A 1 86 ? -5.963 0.054 -15.222 1.00 60.66 86 ILE A C 1
ATOM 669 O O . ILE A 1 86 ? -5.302 -0.041 -16.245 1.00 60.66 86 ILE A O 1
ATOM 673 N N . SER A 1 87 ? -5.475 0.608 -14.109 1.00 55.38 87 SER A N 1
ATOM 674 C CA . SER A 1 87 ? -4.149 1.241 -14.028 1.00 55.38 87 SER A CA 1
ATOM 675 C C . SER A 1 87 ? -2.963 0.299 -14.261 1.00 55.38 87 SER A C 1
ATOM 677 O O . SER A 1 87 ? -1.898 0.778 -14.622 1.00 55.38 87 SER A O 1
ATOM 679 N N . LEU A 1 88 ? -3.117 -1.014 -14.057 1.00 58.47 88 LEU A N 1
ATOM 680 C CA . LEU A 1 88 ? -2.087 -2.008 -14.389 1.00 58.47 88 LEU A CA 1
ATOM 681 C C . LEU A 1 88 ? -2.075 -2.441 -15.864 1.00 58.47 88 LEU A C 1
ATOM 683 O O . LEU A 1 88 ? -1.091 -3.027 -16.307 1.00 58.47 88 LEU A O 1
ATOM 687 N N . ASN A 1 89 ? -3.176 -2.230 -16.592 1.00 53.25 89 ASN A N 1
ATOM 688 C CA . ASN A 1 89 ? -3.340 -2.643 -17.992 1.00 53.25 89 ASN A CA 1
ATOM 689 C C . ASN A 1 89 ? -3.144 -1.486 -18.992 1.00 53.25 89 ASN A C 1
ATOM 691 O O . ASN A 1 89 ? -3.352 -1.687 -20.190 1.00 53.25 89 ASN A O 1
ATOM 695 N N . VAL A 1 90 ? -2.779 -0.296 -18.506 1.00 44.25 90 VAL A N 1
ATOM 696 C CA . VAL A 1 90 ? -2.390 0.880 -19.304 1.00 44.25 90 VAL A CA 1
ATOM 697 C C . VAL A 1 90 ? -0.895 1.099 -19.124 1.00 44.25 90 VAL A C 1
ATOM 699 O O . VAL A 1 90 ? -0.221 1.325 -20.150 1.00 44.25 90 VAL A O 1
#